Protein AF-A0A084A756-F1 (afdb_monomer_lite)

Foldseek 3Di:
DPPPPDPDPPDDDDDPVRLVQQPPPPDFDKDWDWAPQDPVVRDIDIDIDTGHPDVVRDPDDPPDDDDDDD

Organism: NCBI:txid1415168

InterPro domains:
  IPR024975 Protein NO VEIN, C-terminal [PF13020] (2-40)

Secondary structure (DSSP, 8-state):
------S-TT-----HHHHHHHTSTT---EEEEEEEEETTTTEEEEEEEES---TTTS------------

Sequence (70 aa):
MKTSTSKFSDGFEMSRNEIKASTSKNANYFIYRVYDLNIKTRECKIKIFEGPVSSETFNLEATSYKVYQK

Structure (mmCIF, N/CA/C/O backbone):
data_AF-A0A084A756-F1
#
_entry.id   AF-A0A084A756-F1
#
loop_
_atom_site.group_PDB
_atom_site.id
_atom_site.type_symbol
_atom_site.label_atom_id
_atom_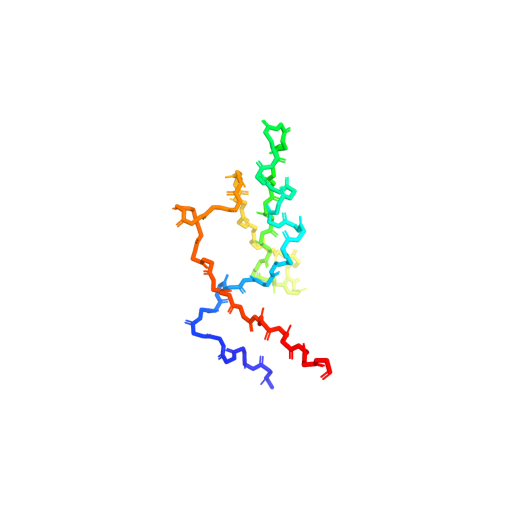site.label_alt_id
_atom_site.label_comp_id
_atom_site.label_asym_id
_atom_site.label_entity_id
_atom_site.label_seq_id
_atom_site.pdbx_PDB_ins_code
_atom_site.Cartn_x
_atom_site.Cartn_y
_atom_site.Cartn_z
_atom_site.occupancy
_atom_site.B_iso_or_equiv
_atom_site.auth_seq_id
_atom_site.auth_comp_id
_atom_site.auth_asym_id
_atom_site.auth_atom_id
_atom_site.pdbx_PDB_model_num
ATOM 1 N N . MET A 1 1 ? -18.831 -12.324 11.445 1.00 32.66 1 MET A N 1
ATOM 2 C CA . MET A 1 1 ? -17.502 -11.683 11.529 1.00 32.66 1 MET A CA 1
ATOM 3 C C . MET A 1 1 ? -16.666 -12.244 10.386 1.00 32.66 1 MET A C 1
ATOM 5 O O . MET A 1 1 ? -16.388 -13.432 10.408 1.00 32.66 1 MET A O 1
ATOM 9 N N . LYS A 1 2 ? -16.391 -11.472 9.324 1.00 32.16 2 LYS A N 1
ATOM 10 C CA . LYS A 1 2 ? -15.527 -11.943 8.227 1.00 32.16 2 LYS A CA 1
ATOM 11 C C . LYS A 1 2 ? -14.082 -11.772 8.695 1.00 32.16 2 LYS A C 1
ATOM 13 O O . LYS A 1 2 ? -13.527 -10.689 8.572 1.00 32.16 2 LYS A O 1
ATOM 18 N N . THR A 1 3 ? -13.538 -12.787 9.356 1.00 37.59 3 THR A N 1
ATOM 19 C CA . THR A 1 3 ? -12.132 -12.816 9.765 1.00 37.59 3 THR A CA 1
ATOM 20 C C . THR A 1 3 ? -11.288 -13.044 8.522 1.00 37.59 3 THR A C 1
ATOM 22 O O . THR A 1 3 ? -11.431 -14.079 7.872 1.00 37.59 3 THR A O 1
ATOM 25 N N . SER A 1 4 ? -10.449 -12.074 8.166 1.00 45.72 4 SER A N 1
ATOM 26 C CA . SER A 1 4 ? -9.452 -12.214 7.109 1.00 45.72 4 SER A CA 1
ATOM 27 C C . SER A 1 4 ? -8.560 -13.405 7.460 1.00 45.72 4 SER A C 1
ATOM 29 O O . SER A 1 4 ? -7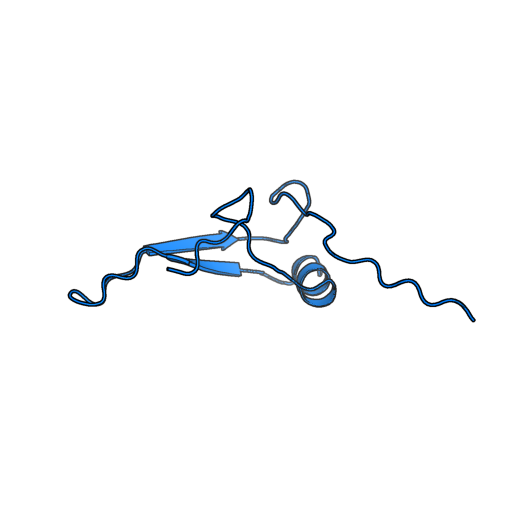.756 -13.342 8.383 1.00 45.72 4 SER A O 1
ATOM 31 N N . THR A 1 5 ? -8.719 -14.518 6.751 1.00 48.22 5 THR A N 1
ATOM 32 C CA . THR A 1 5 ? -7.879 -15.722 6.846 1.00 48.22 5 THR A CA 1
ATOM 33 C C . THR A 1 5 ? -6.512 -15.519 6.178 1.00 48.22 5 THR A C 1
ATOM 35 O O . THR A 1 5 ? -5.926 -16.463 5.653 1.00 48.22 5 THR A O 1
ATOM 38 N N . SER A 1 6 ? -6.000 -14.286 6.142 1.00 49.00 6 SER A N 1
ATOM 39 C CA . SER A 1 6 ? -4.680 -13.973 5.604 1.00 49.00 6 SER A CA 1
ATOM 40 C C . SER A 1 6 ? -3.649 -14.075 6.726 1.00 49.00 6 SER A C 1
ATOM 42 O O . SER A 1 6 ? -3.795 -13.460 7.780 1.00 49.00 6 SER A O 1
ATOM 44 N N . LYS A 1 7 ? -2.572 -14.838 6.493 1.00 50.25 7 LYS A N 1
ATOM 45 C CA . LYS A 1 7 ? -1.410 -14.965 7.402 1.00 50.25 7 LYS A CA 1
ATOM 46 C C . LYS A 1 7 ? -0.781 -13.618 7.787 1.00 50.25 7 LYS A C 1
ATOM 48 O O . LYS A 1 7 ? -0.051 -13.544 8.768 1.00 50.25 7 LYS A O 1
ATOM 53 N N . PHE A 1 8 ? -1.105 -12.565 7.043 1.00 53.72 8 PHE A N 1
ATOM 54 C CA . PHE A 1 8 ? -0.774 -11.185 7.340 1.00 53.72 8 PHE A CA 1
ATOM 55 C C . PHE A 1 8 ? -2.085 -10.406 7.483 1.00 53.72 8 PHE A C 1
ATOM 57 O O . PHE A 1 8 ? -2.763 -10.132 6.491 1.00 53.72 8 PHE A O 1
ATOM 64 N N . SER A 1 9 ? -2.444 -10.030 8.714 1.00 54.53 9 SER A N 1
ATOM 65 C CA . SER A 1 9 ? -3.563 -9.109 9.005 1.00 54.53 9 SER A CA 1
ATOM 66 C C . SER A 1 9 ? -3.362 -7.722 8.381 1.00 54.53 9 SER A C 1
ATOM 68 O O . SER A 1 9 ? -4.279 -6.903 8.344 1.00 54.53 9 SER A O 1
ATOM 70 N N . ASP A 1 10 ? -2.142 -7.483 7.897 1.00 62.38 10 ASP A N 1
ATOM 71 C CA . ASP A 1 10 ? -1.651 -6.225 7.371 1.00 62.38 10 ASP A CA 1
ATOM 72 C C . ASP A 1 10 ? -1.418 -6.195 5.861 1.00 62.38 10 ASP A C 1
ATOM 74 O O . ASP A 1 10 ? -1.061 -5.145 5.325 1.00 62.38 10 ASP A O 1
ATOM 78 N N . GLY A 1 11 ? -1.641 -7.322 5.180 1.00 65.69 11 GLY A N 1
ATOM 79 C CA . GLY A 1 11 ? -1.517 -7.410 3.731 1.00 65.69 11 GLY A CA 1
ATOM 80 C C . GLY A 1 11 ? -2.638 -6.650 3.024 1.00 65.69 11 GLY A C 1
ATOM 81 O O . GLY A 1 11 ? -3.802 -6.737 3.412 1.00 65.69 11 GLY A O 1
ATOM 82 N N . PHE A 1 12 ? -2.284 -5.918 1.972 1.00 72.69 12 PHE A N 1
ATOM 83 C CA . PHE A 1 12 ? -3.225 -5.353 1.011 1.00 72.69 12 PHE A CA 1
ATOM 84 C C . PHE A 1 12 ? -2.922 -5.934 -0.367 1.00 72.69 12 PHE A C 1
ATOM 86 O O . PHE A 1 12 ? -1.768 -6.198 -0.705 1.00 72.69 12 PHE A O 1
ATOM 93 N N . GLU A 1 13 ? -3.967 -6.158 -1.155 1.00 73.44 13 GLU A N 1
ATOM 94 C CA . GLU A 1 13 ? -3.811 -6.621 -2.527 1.00 73.44 13 GLU A CA 1
ATOM 95 C C . GLU A 1 13 ? -3.533 -5.428 -3.436 1.00 73.44 13 GLU A C 1
ATOM 97 O O . GLU A 1 13 ? -4.173 -4.383 -3.329 1.00 73.44 13 GLU A O 1
ATOM 102 N N . MET A 1 14 ? -2.572 -5.596 -4.337 1.00 72.44 14 MET A N 1
ATOM 103 C CA . MET A 1 14 ? -2.214 -4.595 -5.328 1.00 72.44 14 MET A CA 1
ATOM 104 C C . MET A 1 14 ? -2.001 -5.290 -6.671 1.00 72.44 14 MET A C 1
ATOM 106 O O . MET A 1 14 ? -1.361 -6.342 -6.763 1.00 72.44 14 MET A O 1
ATOM 110 N N . SER A 1 15 ? -2.557 -4.722 -7.735 1.00 75.44 15 SER A N 1
ATOM 111 C CA . SER A 1 15 ? -2.396 -5.246 -9.085 1.00 75.44 15 SER A CA 1
ATOM 112 C C . SER A 1 15 ? -0.977 -5.015 -9.609 1.00 75.44 15 SER A C 1
ATOM 114 O O . SER A 1 15 ? -0.270 -4.085 -9.218 1.00 75.44 15 SER A O 1
ATOM 116 N N . ARG A 1 16 ? -0.559 -5.821 -10.594 1.00 74.06 16 ARG A N 1
ATOM 117 C CA . ARG A 1 16 ? 0.742 -5.630 -11.262 1.00 74.06 16 ARG A CA 1
ATOM 118 C C . ARG A 1 16 ? 0.894 -4.242 -11.894 1.00 74.06 16 ARG A C 1
ATOM 120 O O . ARG A 1 16 ? 2.017 -3.760 -12.004 1.00 74.06 16 ARG A O 1
ATOM 127 N N . ASN A 1 17 ? -0.201 -3.621 -12.332 1.00 78.25 17 ASN A N 1
ATOM 128 C CA . ASN A 1 17 ? -0.161 -2.281 -12.917 1.00 78.25 17 ASN A CA 1
ATOM 129 C C . ASN A 1 17 ? 0.094 -1.210 -11.849 1.00 78.25 17 ASN A C 1
ATOM 131 O O . ASN A 1 17 ? 0.896 -0.314 -12.090 1.00 78.25 17 ASN A O 1
ATOM 135 N N . GLU A 1 18 ? -0.520 -1.334 -10.671 1.00 74.00 18 GLU A N 1
ATOM 136 C CA . GLU A 1 18 ? -0.280 -0.434 -9.534 1.00 74.00 18 GLU A CA 1
ATOM 137 C C . GLU A 1 18 ? 1.157 -0.557 -9.012 1.00 74.00 18 GLU A C 1
ATOM 139 O O . GLU A 1 18 ? 1.816 0.461 -8.803 1.00 74.00 18 GLU A O 1
ATOM 144 N N . ILE A 1 19 ? 1.698 -1.782 -8.932 1.00 77.88 19 ILE A N 1
ATOM 145 C CA . ILE A 1 19 ? 3.111 -2.002 -8.579 1.00 77.88 19 ILE A CA 1
ATOM 146 C C . ILE A 1 19 ? 4.025 -1.304 -9.597 1.00 77.88 19 ILE A C 1
ATOM 148 O O . ILE A 1 19 ? 4.890 -0.524 -9.208 1.00 77.88 19 ILE A O 1
ATOM 152 N N . LYS A 1 20 ? 3.798 -1.498 -10.905 1.00 77.69 20 LYS A N 1
ATOM 153 C CA . LYS A 1 20 ? 4.589 -0.832 -11.959 1.00 77.69 20 LYS A CA 1
ATOM 154 C C . LYS A 1 20 ? 4.495 0.693 -11.910 1.00 77.69 20 LYS A C 1
ATOM 156 O O . LYS A 1 20 ? 5.499 1.360 -12.149 1.00 77.69 20 LYS A O 1
ATOM 161 N N . ALA A 1 21 ? 3.312 1.238 -11.625 1.00 76.62 21 ALA A N 1
ATOM 162 C CA . ALA A 1 21 ? 3.120 2.676 -11.472 1.00 76.62 21 ALA A CA 1
ATOM 163 C C . ALA A 1 21 ? 3.939 3.215 -10.289 1.00 76.62 21 ALA A C 1
ATOM 165 O O . ALA A 1 21 ? 4.592 4.250 -10.430 1.00 76.62 21 ALA A O 1
ATOM 166 N N . SER A 1 22 ? 3.986 2.467 -9.179 1.00 75.31 22 SER A N 1
ATOM 167 C CA . SER A 1 22 ? 4.800 2.818 -8.010 1.00 75.31 22 SER A CA 1
ATOM 168 C C . SER A 1 22 ? 6.304 2.827 -8.305 1.00 75.31 22 SER A C 1
ATOM 170 O O . SER A 1 22 ? 7.012 3.686 -7.800 1.00 75.31 22 SER A O 1
ATOM 172 N N . THR A 1 23 ? 6.801 1.920 -9.157 1.00 73.56 23 THR A N 1
ATOM 173 C CA . THR A 1 23 ? 8.233 1.816 -9.512 1.00 73.56 23 THR A CA 1
ATOM 174 C C . THR A 1 23 ? 8.659 2.782 -10.625 1.00 73.56 23 THR A C 1
ATOM 176 O O . THR A 1 23 ? 9.824 2.802 -11.026 1.00 73.56 23 THR A O 1
ATOM 179 N N . SER A 1 24 ? 7.736 3.567 -11.187 1.00 76.94 24 SER A N 1
ATOM 180 C CA . SER A 1 24 ? 8.086 4.506 -12.253 1.00 76.94 24 SER A CA 1
ATOM 181 C C . SER A 1 24 ? 9.018 5.604 -11.716 1.00 76.94 24 SER A C 1
ATOM 183 O O . SER A 1 24 ? 8.775 6.173 -10.657 1.00 76.94 24 SER A O 1
ATOM 185 N N . LYS A 1 25 ? 10.109 5.891 -12.446 1.00 60.88 25 LYS A N 1
ATOM 186 C CA . LYS A 1 25 ? 11.282 6.679 -11.994 1.00 60.88 25 LYS A CA 1
ATOM 187 C C . LYS A 1 25 ? 11.001 8.083 -11.421 1.00 60.88 25 LYS A C 1
ATOM 189 O O . LYS A 1 25 ? 11.917 8.659 -10.854 1.00 60.88 25 LYS A O 1
ATOM 194 N N . ASN A 1 26 ? 9.781 8.607 -11.553 1.00 62.75 26 ASN A N 1
ATOM 195 C CA . ASN A 1 26 ? 9.374 9.938 -11.091 1.00 62.75 26 ASN A CA 1
ATOM 196 C C . ASN A 1 26 ? 8.046 9.937 -10.303 1.00 62.75 26 ASN A C 1
ATOM 198 O O . ASN A 1 26 ? 7.468 11.003 -10.090 1.00 62.75 26 ASN A O 1
ATOM 202 N N . ALA A 1 27 ? 7.513 8.776 -9.913 1.00 65.06 27 ALA A N 1
ATOM 203 C CA . ALA A 1 27 ? 6.281 8.732 -9.133 1.00 65.06 27 ALA A CA 1
ATOM 204 C C . ALA A 1 27 ? 6.593 8.782 -7.635 1.00 65.06 27 ALA A C 1
ATOM 206 O O . ALA A 1 27 ? 7.091 7.816 -7.061 1.00 65.06 27 ALA A O 1
ATOM 207 N N . ASN A 1 28 ? 6.228 9.890 -6.991 1.00 72.19 28 ASN A N 1
ATOM 208 C CA . ASN A 1 28 ? 6.091 9.927 -5.538 1.00 72.19 28 ASN A CA 1
ATOM 209 C C . ASN A 1 28 ? 4.845 9.116 -5.168 1.00 72.19 28 ASN A C 1
ATOM 211 O O . ASN A 1 28 ? 3.725 9.631 -5.174 1.00 72.19 28 ASN A O 1
ATOM 215 N N . TYR A 1 29 ? 5.038 7.817 -4.953 1.00 77.62 29 TYR A N 1
ATOM 216 C CA . TYR A 1 29 ? 3.962 6.902 -4.606 1.00 77.62 29 TYR A CA 1
ATOM 217 C C . TYR A 1 29 ? 3.777 6.874 -3.088 1.00 77.62 29 TYR A C 1
ATOM 219 O O . TYR A 1 29 ? 4.726 6.632 -2.342 1.00 77.62 29 TYR A O 1
ATOM 227 N N . PHE A 1 30 ? 2.547 7.126 -2.642 1.00 80.50 30 PHE A N 1
ATOM 228 C CA . PHE A 1 30 ? 2.174 7.104 -1.232 1.00 80.50 30 PHE A CA 1
ATOM 229 C C . PHE A 1 30 ? 1.031 6.121 -1.019 1.00 80.50 30 PHE A C 1
ATOM 231 O O . PHE A 1 30 ? 0.005 6.188 -1.698 1.00 80.50 30 PHE A O 1
ATOM 238 N N . ILE A 1 31 ? 1.191 5.234 -0.041 1.00 80.75 31 ILE A N 1
ATOM 239 C CA . ILE A 1 31 ? 0.141 4.307 0.378 1.00 80.75 31 ILE A CA 1
ATOM 240 C C . ILE A 1 31 ? -0.383 4.773 1.725 1.00 80.75 31 ILE A C 1
ATOM 242 O O . ILE A 1 31 ? 0.340 4.777 2.722 1.00 80.75 31 ILE A O 1
ATOM 246 N N . TYR A 1 32 ? -1.663 5.131 1.754 1.00 82.69 32 TYR A N 1
ATOM 247 C CA . TYR A 1 32 ? -2.371 5.493 2.973 1.00 82.69 32 TYR A CA 1
ATOM 248 C C . TYR A 1 32 ? -3.157 4.289 3.465 1.00 82.69 32 TYR A C 1
ATOM 250 O O . TYR A 1 32 ? -4.181 3.916 2.894 1.00 82.69 32 TYR A O 1
ATOM 258 N N . ARG A 1 33 ? -2.691 3.684 4.554 1.00 82.06 33 ARG A N 1
ATOM 259 C CA . ARG A 1 33 ? -3.421 2.615 5.224 1.00 82.06 33 ARG A CA 1
ATOM 260 C C . ARG A 1 33 ? -4.199 3.188 6.395 1.00 82.06 33 ARG A C 1
ATOM 262 O O . ARG A 1 33 ? -3.613 3.540 7.416 1.00 82.06 33 ARG A O 1
ATOM 269 N N . VAL A 1 34 ? -5.516 3.261 6.243 1.00 83.50 34 VAL A N 1
ATOM 270 C CA . VAL A 1 34 ? -6.437 3.654 7.316 1.00 83.50 34 VAL A CA 1
ATOM 271 C C . VAL A 1 34 ? -6.848 2.409 8.101 1.00 83.50 34 VAL A C 1
ATOM 273 O O . VAL A 1 34 ? -7.248 1.406 7.513 1.00 83.50 34 VAL A O 1
ATOM 276 N N . TYR A 1 35 ? -6.734 2.458 9.424 1.00 82.44 35 TYR A N 1
ATOM 277 C CA . TYR A 1 35 ? -7.088 1.368 10.335 1.00 82.44 35 TYR A CA 1
ATOM 278 C C . TYR A 1 35 ? -7.609 1.922 11.670 1.00 82.44 35 TYR A C 1
ATOM 280 O O . TYR A 1 35 ? -7.613 3.135 11.887 1.00 82.44 35 TYR A O 1
ATOM 288 N N . ASP A 1 36 ? -8.096 1.042 12.550 1.00 83.81 36 ASP A N 1
ATOM 289 C CA . ASP A 1 36 ? -8.666 1.404 13.859 1.00 83.81 36 ASP A CA 1
ATOM 290 C C . ASP A 1 36 ? -9.726 2.524 13.785 1.00 83.81 36 ASP A C 1
ATOM 292 O O . ASP A 1 36 ? -9.708 3.469 14.573 1.00 83.81 36 ASP A O 1
ATOM 296 N N . LEU A 1 37 ? -10.654 2.442 12.823 1.00 86.06 37 LEU A N 1
ATOM 297 C CA . LEU A 1 37 ? -11.758 3.399 12.725 1.00 86.06 37 LEU A CA 1
ATOM 298 C C . LEU A 1 37 ? -12.703 3.249 13.928 1.00 86.06 37 LEU A C 1
ATOM 300 O O . LEU A 1 37 ? -13.424 2.258 14.056 1.00 86.06 37 LEU A O 1
ATOM 304 N N . ASN A 1 38 ? -12.755 4.273 14.774 1.00 87.88 38 ASN A N 1
ATOM 305 C CA . ASN A 1 38 ? -13.724 4.397 15.849 1.00 87.88 38 ASN A CA 1
ATOM 306 C C . ASN A 1 38 ? -14.967 5.138 15.342 1.00 87.88 38 ASN A C 1
ATOM 308 O O . ASN A 1 38 ? -14.977 6.355 15.184 1.00 87.88 38 ASN A O 1
ATOM 312 N N . ILE A 1 39 ? -16.054 4.400 15.119 1.00 87.12 39 ILE A N 1
ATOM 313 C CA . ILE A 1 39 ? -17.313 4.940 14.577 1.00 87.12 39 ILE A CA 1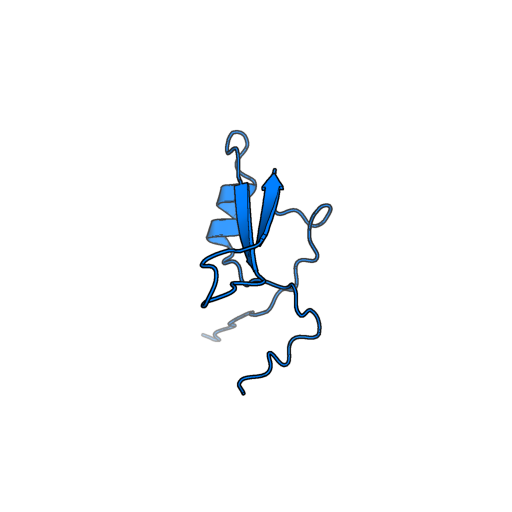
ATOM 314 C C . ILE A 1 39 ? -17.942 5.985 15.518 1.00 87.12 39 ILE A C 1
ATOM 316 O O . ILE A 1 39 ? -18.610 6.907 15.055 1.00 87.12 39 ILE A O 1
ATOM 320 N N . LYS A 1 40 ? -17.724 5.863 16.836 1.00 88.62 40 LYS A N 1
ATOM 321 C CA . LYS A 1 40 ? -18.314 6.767 17.834 1.00 88.62 40 LYS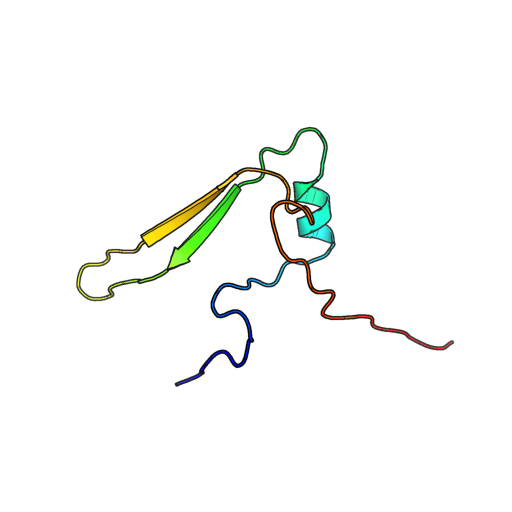 A CA 1
ATOM 322 C C . LYS A 1 40 ? -17.586 8.106 17.899 1.00 88.62 40 LYS A C 1
ATOM 324 O O . LYS A 1 40 ? -18.246 9.137 17.947 1.00 88.62 40 LYS A O 1
ATOM 329 N N . THR A 1 41 ? -16.252 8.094 17.892 1.00 89.62 41 THR A N 1
ATOM 330 C CA . THR A 1 41 ? -15.440 9.324 17.943 1.00 89.62 41 THR A CA 1
ATOM 331 C C . THR A 1 41 ? -15.101 9.875 16.558 1.00 89.62 41 THR A C 1
ATOM 333 O O . THR A 1 41 ? -14.630 11.000 16.450 1.00 89.62 41 THR A O 1
ATOM 336 N N . ARG A 1 42 ? -15.387 9.113 15.489 1.00 86.44 42 ARG A N 1
ATOM 337 C CA . ARG A 1 42 ? -14.963 9.373 14.098 1.00 86.44 42 ARG A CA 1
ATOM 338 C C . ARG A 1 42 ? -13.445 9.488 13.935 1.00 86.44 42 ARG A C 1
ATOM 340 O O . ARG A 1 42 ? -12.967 10.041 12.949 1.00 86.44 42 ARG A O 1
ATOM 347 N N . GLU A 1 43 ? -12.689 8.941 14.878 1.00 89.12 43 GLU A N 1
ATOM 348 C CA . GLU A 1 43 ? -11.233 8.914 14.824 1.00 89.12 43 GLU A CA 1
ATOM 349 C C . GLU A 1 43 ? -10.760 7.670 14.078 1.00 89.12 43 GLU A C 1
ATOM 351 O O . GLU A 1 43 ? -11.361 6.600 14.170 1.00 89.12 43 GLU A O 1
ATOM 356 N N . CYS A 1 44 ? -9.664 7.799 13.343 1.00 86.69 44 CYS A N 1
ATOM 357 C CA . CYS A 1 44 ? -8.995 6.677 12.705 1.00 86.69 44 CYS A CA 1
ATOM 358 C C . CYS A 1 44 ? -7.484 6.878 12.768 1.00 86.69 44 CYS A C 1
ATOM 360 O O . CYS A 1 44 ? -6.997 8.002 12.911 1.00 86.69 44 CYS A O 1
ATOM 362 N N . LYS A 1 45 ? -6.739 5.780 12.659 1.00 86.38 45 LYS A N 1
ATOM 363 C CA . LYS A 1 45 ? -5.285 5.815 12.532 1.00 86.38 45 LYS A CA 1
ATOM 364 C C . LYS A 1 45 ? -4.912 5.673 11.067 1.00 86.38 45 LYS A C 1
ATOM 366 O O . LYS A 1 45 ? -5.498 4.872 10.341 1.00 86.38 45 LYS A O 1
ATOM 371 N N . ILE A 1 46 ? -3.921 6.446 10.641 1.00 86.12 46 ILE A N 1
ATOM 372 C CA . ILE A 1 46 ? -3.415 6.421 9.271 1.00 86.12 46 ILE A CA 1
ATOM 373 C C . ILE A 1 46 ? -1.931 6.092 9.335 1.00 86.12 46 ILE A C 1
ATOM 375 O O . ILE A 1 46 ? -1.170 6.762 10.030 1.00 86.12 46 ILE A O 1
ATOM 379 N N . LYS A 1 47 ? -1.519 5.057 8.604 1.00 82.62 47 LYS A N 1
ATOM 380 C CA . LYS A 1 47 ? -0.114 4.741 8.367 1.00 82.62 47 LYS A CA 1
ATOM 381 C C . LYS A 1 47 ? 0.219 5.095 6.928 1.00 82.62 47 LYS A C 1
ATOM 383 O O . LYS A 1 47 ? -0.437 4.612 6.007 1.00 82.62 47 LYS A O 1
ATOM 388 N N . ILE A 1 48 ? 1.206 5.963 6.764 1.00 82.88 48 ILE A N 1
ATOM 389 C CA . ILE A 1 48 ? 1.670 6.432 5.463 1.00 82.88 48 ILE A CA 1
ATOM 390 C C . ILE A 1 48 ? 2.937 5.658 5.138 1.00 82.88 48 ILE A C 1
ATOM 392 O O . ILE A 1 48 ? 3.862 5.617 5.950 1.00 82.88 48 ILE A O 1
ATOM 396 N N . PHE A 1 49 ? 2.961 5.035 3.969 1.00 80.50 49 PHE A N 1
ATOM 397 C CA . PHE A 1 49 ? 4.169 4.452 3.411 1.00 80.50 49 PHE A CA 1
ATOM 398 C C . PHE A 1 49 ? 4.576 5.275 2.200 1.00 80.50 49 PHE A C 1
ATOM 400 O O . PHE A 1 49 ? 3.777 5.464 1.282 1.00 80.50 49 PHE A O 1
ATOM 407 N N . GLU A 1 50 ? 5.802 5.778 2.230 1.00 76.38 50 GLU A N 1
ATOM 408 C CA . GLU A 1 50 ? 6.394 6.551 1.149 1.00 76.38 50 GLU A CA 1
ATOM 409 C C . GLU A 1 50 ? 7.332 5.660 0.339 1.00 76.38 50 GLU A C 1
ATOM 411 O O . GLU A 1 50 ? 8.161 4.939 0.900 1.00 76.38 50 GLU A O 1
ATOM 416 N N . GLY A 1 51 ? 7.195 5.728 -0.982 1.00 72.19 51 GLY A N 1
ATOM 417 C CA . GLY A 1 51 ? 8.112 5.103 -1.917 1.00 72.19 51 GLY A CA 1
ATOM 418 C C . GLY A 1 51 ? 7.491 3.989 -2.760 1.00 72.19 51 GLY A C 1
ATOM 419 O O . GLY A 1 51 ? 6.322 3.621 -2.602 1.00 72.19 51 GLY A O 1
ATOM 420 N N . PRO A 1 52 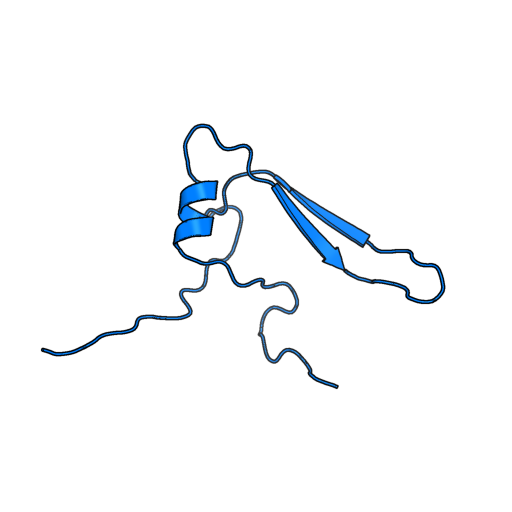? 8.282 3.456 -3.704 1.00 72.88 52 PRO A N 1
ATOM 421 C CA . PRO A 1 52 ? 7.852 2.364 -4.559 1.00 72.88 52 PRO A CA 1
ATOM 422 C C . PRO A 1 52 ? 7.570 1.111 -3.727 1.00 72.88 52 PRO A C 1
ATOM 424 O O . PRO A 1 52 ? 8.271 0.808 -2.757 1.00 72.88 52 PRO A O 1
ATOM 427 N N . VAL A 1 53 ? 6.575 0.335 -4.155 1.00 72.62 53 VAL A N 1
ATOM 428 C CA . VAL A 1 53 ? 6.346 -0.999 -3.601 1.00 72.62 53 VAL A CA 1
ATOM 429 C C . VAL A 1 53 ? 7.409 -1.923 -4.187 1.00 72.62 53 VAL A C 1
ATOM 431 O O . VAL A 1 53 ? 7.282 -2.393 -5.318 1.00 72.62 53 VAL A O 1
ATOM 434 N N . SER A 1 54 ? 8.493 -2.134 -3.443 1.00 68.38 54 SER A N 1
ATOM 435 C CA . SER A 1 54 ? 9.595 -3.018 -3.820 1.00 68.38 54 SER A CA 1
ATOM 436 C C . SER A 1 54 ? 9.698 -4.185 -2.844 1.00 68.38 54 SER A C 1
ATOM 438 O O . SER A 1 54 ? 9.184 -4.129 -1.728 1.00 68.38 54 SER A O 1
ATOM 440 N N . SER A 1 55 ? 10.402 -5.241 -3.247 1.00 67.88 55 SER A N 1
ATOM 441 C CA . SER A 1 55 ? 10.685 -6.394 -2.384 1.00 67.88 55 SER A CA 1
ATOM 442 C C . SER A 1 55 ? 11.522 -6.041 -1.143 1.00 67.88 55 SER A C 1
ATOM 444 O O . SER A 1 55 ? 11.633 -6.855 -0.234 1.00 67.88 55 SER A O 1
ATOM 446 N N . GLU A 1 56 ? 12.139 -4.855 -1.119 1.00 67.19 56 GLU A N 1
ATOM 447 C CA . GLU A 1 56 ? 12.925 -4.344 0.011 1.00 67.19 56 GLU A CA 1
ATOM 448 C C . GLU A 1 56 ? 12.033 -3.665 1.059 1.00 67.19 56 GLU A C 1
ATOM 450 O O . GLU A 1 56 ? 12.333 -3.711 2.250 1.00 67.19 56 GLU A O 1
ATOM 455 N N . THR A 1 57 ? 10.928 -3.046 0.625 1.00 66.88 57 THR A N 1
ATOM 456 C CA . THR A 1 57 ? 9.989 -2.317 1.491 1.00 66.88 57 THR A CA 1
ATOM 457 C C . THR A 1 57 ? 8.748 -3.135 1.851 1.00 66.88 57 THR A C 1
ATOM 459 O O . THR A 1 57 ? 8.156 -2.909 2.908 1.00 66.88 57 THR A O 1
ATOM 462 N N . PHE A 1 58 ? 8.362 -4.110 1.019 1.00 70.69 58 PHE A N 1
ATOM 463 C CA . PHE A 1 58 ? 7.168 -4.934 1.208 1.00 70.69 58 PHE A CA 1
ATOM 464 C C . PHE A 1 58 ? 7.388 -6.401 0.822 1.00 70.69 58 PHE A C 1
ATOM 466 O O . PHE A 1 58 ? 8.037 -6.725 -0.170 1.00 70.69 58 PHE A O 1
ATOM 473 N N . ASN A 1 59 ? 6.748 -7.304 1.571 1.00 67.25 59 ASN A N 1
ATOM 474 C CA . ASN A 1 59 ? 6.661 -8.717 1.203 1.00 67.25 59 ASN A CA 1
ATOM 475 C C . ASN A 1 59 ? 5.618 -8.895 0.093 1.00 67.25 59 ASN A C 1
ATOM 477 O O . ASN A 1 59 ? 4.414 -8.908 0.351 1.00 67.25 59 ASN A O 1
ATOM 481 N N . LEU A 1 60 ? 6.087 -9.010 -1.148 1.00 67.69 60 LEU A N 1
ATOM 482 C CA . LEU A 1 60 ? 5.249 -9.248 -2.319 1.00 67.69 60 LEU A CA 1
ATOM 483 C C . LEU A 1 60 ? 4.985 -10.750 -2.491 1.00 67.69 60 LEU A C 1
ATOM 485 O O . LEU A 1 60 ? 5.869 -11.498 -2.905 1.00 67.69 60 LEU A O 1
ATOM 489 N N . GLU A 1 61 ? 3.757 -11.192 -2.225 1.00 66.38 61 GLU A N 1
ATOM 490 C CA . GLU A 1 61 ? 3.316 -12.549 -2.560 1.00 66.38 61 GLU A CA 1
ATOM 491 C C . GLU A 1 61 ? 2.590 -12.556 -3.911 1.00 66.38 61 GLU A C 1
ATOM 493 O O . GLU A 1 61 ? 1.614 -11.838 -4.129 1.00 66.38 61 GLU A O 1
ATOM 498 N N . ALA A 1 62 ? 3.058 -13.382 -4.847 1.00 63.31 62 ALA A N 1
ATOM 499 C CA . ALA A 1 62 ? 2.415 -13.533 -6.146 1.00 63.31 62 ALA A CA 1
ATOM 500 C C . ALA A 1 62 ? 1.159 -14.413 -6.021 1.00 63.31 62 ALA A C 1
ATOM 502 O O . ALA A 1 62 ? 1.237 -15.636 -6.099 1.00 63.31 62 ALA A O 1
ATOM 503 N N . THR A 1 63 ? -0.009 -13.792 -5.843 1.00 64.44 63 THR A N 1
ATOM 504 C CA . THR A 1 63 ? -1.262 -14.505 -5.531 1.00 64.44 63 THR A CA 1
ATOM 505 C C . THR A 1 63 ? -1.958 -15.129 -6.744 1.00 64.44 63 THR A C 1
ATOM 507 O O . THR A 1 63 ? -2.807 -15.999 -6.569 1.00 64.44 63 THR A O 1
ATOM 510 N N . SER A 1 64 ? -1.640 -14.733 -7.988 1.00 56.31 64 SER A N 1
ATOM 511 C CA . SER A 1 64 ? -2.244 -15.393 -9.156 1.00 56.31 64 SER A CA 1
ATOM 512 C C . SER A 1 64 ? -1.353 -15.467 -10.398 1.00 56.31 64 SER A C 1
ATOM 514 O O . SER A 1 64 ? -0.790 -14.47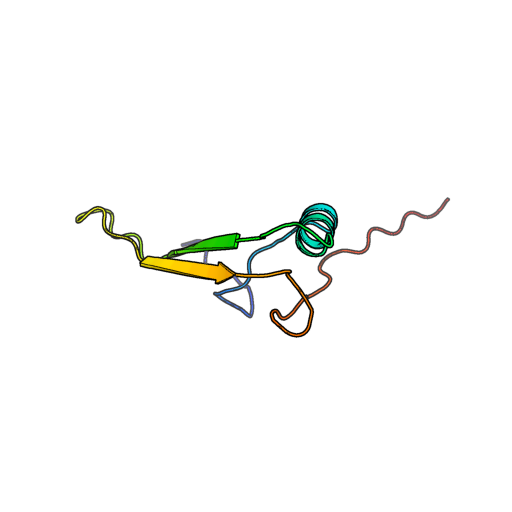6 -10.870 1.00 56.31 64 SER A O 1
ATOM 516 N N . TYR A 1 65 ? -1.294 -16.674 -10.961 1.00 56.91 65 TYR A N 1
ATOM 517 C CA . TYR A 1 65 ? -0.842 -16.962 -12.317 1.00 56.91 65 TYR A CA 1
ATOM 518 C C . TYR A 1 65 ? -1.998 -17.661 -13.031 1.00 56.91 65 TYR A C 1
ATOM 520 O O . TYR A 1 65 ? -2.299 -18.818 -12.748 1.00 56.91 65 TYR A O 1
ATOM 528 N N . LYS A 1 66 ? -2.688 -16.952 -13.927 1.00 54.78 66 LYS A N 1
ATOM 529 C CA . LYS A 1 66 ? -3.685 -17.572 -14.806 1.00 54.78 66 LYS A CA 1
ATOM 530 C C . LYS A 1 66 ? -2.974 -18.045 -16.066 1.00 54.78 66 LYS A C 1
ATOM 532 O O . LYS A 1 66 ? -2.527 -17.226 -16.866 1.00 54.78 66 LYS A O 1
ATOM 537 N N . VAL A 1 67 ? -2.837 -19.358 -16.196 1.00 56.56 67 VAL A N 1
ATOM 538 C CA . VAL A 1 67 ? -2.259 -20.019 -17.366 1.00 56.56 67 VAL A CA 1
ATOM 539 C C . VAL A 1 67 ? -3.413 -20.562 -18.197 1.00 56.56 67 VAL A C 1
ATOM 541 O O . VAL A 1 67 ? -4.222 -21.337 -17.694 1.00 56.56 67 VAL A O 1
ATOM 544 N N . TYR A 1 68 ? -3.496 -20.134 -19.453 1.00 68.81 68 TYR A N 1
ATOM 545 C CA . TYR A 1 68 ? -4.446 -20.662 -20.425 1.00 68.81 68 TYR A CA 1
ATOM 546 C C . TYR A 1 68 ? -3.667 -21.446 -21.475 1.00 68.81 68 TYR A C 1
ATOM 548 O O . TYR A 1 68 ? -2.701 -20.938 -22.047 1.00 68.81 68 TYR A O 1
ATOM 556 N N . GLN A 1 69 ? -4.075 -22.692 -21.692 1.00 59.59 69 GLN A N 1
ATOM 557 C CA . GLN A 1 69 ? -3.584 -23.527 -22.779 1.00 59.59 69 GLN A CA 1
ATOM 558 C C . GLN A 1 69 ? -4.283 -23.115 -24.084 1.00 59.59 69 GLN A C 1
ATOM 560 O O . GLN A 1 69 ? -5.425 -22.656 -24.048 1.00 59.59 69 GLN A O 1
ATOM 565 N N . LYS A 1 70 ? -3.580 -23.236 -25.212 1.00 54.16 70 LYS A N 1
ATOM 566 C CA . LYS A 1 70 ? -4.161 -23.069 -26.549 1.00 54.16 70 LYS A CA 1
ATOM 567 C C . LYS A 1 70 ? -5.023 -24.268 -26.922 1.00 54.16 70 LYS A C 1
ATOM 569 O O . LYS A 1 70 ? -4.577 -25.396 -26.615 1.00 54.16 70 LYS A O 1
#

pLDDT: mean 70.23, std 13.54, range [32.16, 89.62]

Radius of gyration: 15.73 Å; chains: 1; bounding box: 31×34×44 Å